Protein AF-A0A667G370-F1 (afdb_monomer_lite)

Structure (mmCIF, N/CA/C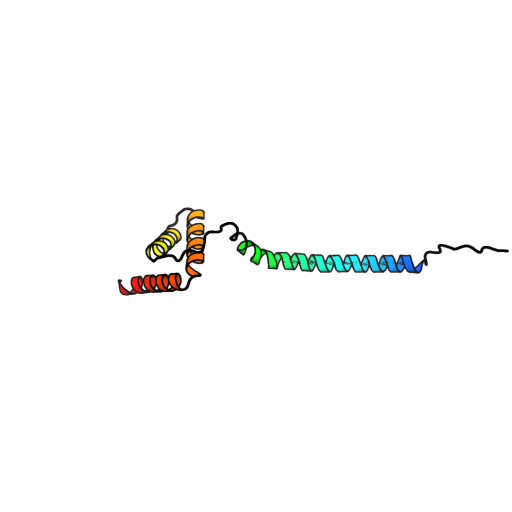/O backbone):
data_AF-A0A667G370-F1
#
_entry.id   AF-A0A667G370-F1
#
loop_
_atom_site.group_PDB
_atom_site.id
_atom_site.type_symbol
_atom_site.label_atom_id
_atom_site.label_alt_id
_atom_site.label_comp_id
_atom_site.label_asym_id
_atom_site.label_entity_id
_atom_site.label_seq_id
_atom_site.pdbx_PDB_ins_code
_atom_site.Cartn_x
_atom_site.Cartn_y
_atom_site.Cartn_z
_atom_site.occupancy
_atom_site.B_iso_or_equiv
_atom_site.auth_seq_id
_atom_site.auth_comp_id
_atom_site.auth_asym_id
_atom_site.auth_atom_id
_atom_site.pdbx_PDB_model_num
ATOM 1 N N . MET A 1 1 ? 44.268 -29.081 -58.733 1.00 46.78 1 MET A N 1
ATOM 2 C CA . MET A 1 1 ? 44.272 -27.638 -59.077 1.00 46.78 1 MET A CA 1
ATOM 3 C C . MET A 1 1 ? 42.816 -27.191 -59.148 1.00 46.78 1 MET A C 1
ATOM 5 O O . MET A 1 1 ? 42.103 -27.809 -59.911 1.00 46.78 1 MET A O 1
ATOM 9 N N . TRP A 1 2 ? 42.245 -26.268 -58.374 1.00 44.09 2 TRP A N 1
ATOM 10 C CA . TRP A 1 2 ? 42.730 -25.269 -57.424 1.00 44.09 2 TRP A CA 1
ATOM 11 C C . TRP A 1 2 ? 41.727 -25.142 -56.267 1.00 44.09 2 TRP A C 1
ATOM 13 O O . TRP A 1 2 ? 40.517 -25.200 -56.465 1.00 44.09 2 TRP A O 1
ATOM 23 N N . SER A 1 3 ? 42.245 -24.936 -55.062 1.00 62.53 3 SER A N 1
ATOM 24 C CA . SER A 1 3 ? 41.507 -24.447 -53.903 1.00 62.53 3 SER A CA 1
ATOM 25 C C . SER A 1 3 ? 41.098 -22.983 -54.131 1.00 62.53 3 SER A C 1
ATOM 27 O O . SER A 1 3 ? 41.945 -22.109 -54.308 1.00 62.53 3 SER A O 1
ATOM 29 N N . GLY A 1 4 ? 39.791 -22.707 -54.139 1.00 51.09 4 GLY A N 1
ATOM 30 C CA . GLY A 1 4 ? 39.218 -21.403 -54.494 1.00 51.09 4 GLY A CA 1
ATOM 31 C C . GLY A 1 4 ? 38.449 -20.726 -53.359 1.00 51.09 4 GLY A C 1
ATOM 32 O O . GLY A 1 4 ? 37.244 -20.567 -53.449 1.00 51.09 4 GLY A O 1
ATOM 33 N N . ARG A 1 5 ? 39.172 -20.361 -52.296 1.00 54.09 5 ARG A N 1
ATOM 34 C CA . ARG A 1 5 ? 38.921 -19.267 -51.332 1.00 54.09 5 ARG A CA 1
ATOM 35 C C . ARG A 1 5 ? 37.474 -19.014 -50.874 1.00 54.09 5 ARG A C 1
ATOM 37 O O . ARG A 1 5 ? 36.687 -18.316 -51.503 1.00 54.09 5 ARG A O 1
ATOM 44 N N . GLN A 1 6 ? 37.240 -19.432 -49.634 1.00 53.44 6 GLN A N 1
ATOM 45 C CA . GLN A 1 6 ? 36.251 -18.901 -48.700 1.00 53.44 6 GLN A CA 1
ATOM 46 C C . GLN A 1 6 ? 36.420 -17.370 -48.568 1.00 53.44 6 GLN A C 1
ATOM 48 O O . GLN A 1 6 ? 37.224 -16.869 -47.782 1.00 53.44 6 GLN A O 1
ATOM 53 N N . GLY A 1 7 ? 35.705 -16.605 -49.391 1.00 47.88 7 GLY A N 1
ATOM 54 C CA . GLY A 1 7 ? 35.641 -15.154 -49.278 1.00 47.88 7 GLY A CA 1
ATOM 55 C C . GLY A 1 7 ? 34.670 -14.768 -48.169 1.00 47.88 7 GLY A C 1
ATOM 56 O O . GLY A 1 7 ? 33.460 -14.869 -48.352 1.00 47.88 7 GLY A O 1
ATOM 57 N N . ARG A 1 8 ? 35.189 -14.302 -47.026 1.00 59.09 8 ARG A N 1
ATOM 58 C CA . ARG A 1 8 ? 34.432 -13.567 -45.998 1.00 59.09 8 ARG A CA 1
ATOM 59 C C . ARG A 1 8 ? 33.926 -12.231 -46.563 1.00 59.09 8 ARG A C 1
ATOM 61 O O . ARG A 1 8 ? 34.381 -11.168 -46.153 1.00 59.09 8 ARG A O 1
ATOM 68 N N . LEU A 1 9 ? 32.997 -12.257 -47.507 1.00 57.31 9 LEU A N 1
ATOM 69 C CA . LEU A 1 9 ? 32.287 -11.051 -47.909 1.00 57.31 9 LEU A CA 1
ATOM 70 C C . LEU A 1 9 ? 31.052 -10.946 -47.027 1.00 57.31 9 LEU A C 1
ATOM 72 O O . LEU A 1 9 ? 30.019 -11.549 -47.303 1.00 57.31 9 LEU A O 1
ATOM 76 N N . ARG A 1 10 ? 31.188 -10.204 -45.920 1.00 59.41 10 ARG A N 1
ATOM 77 C CA . ARG A 1 10 ? 30.037 -9.748 -45.138 1.00 59.41 10 ARG A CA 1
ATOM 78 C C . ARG A 1 10 ? 29.155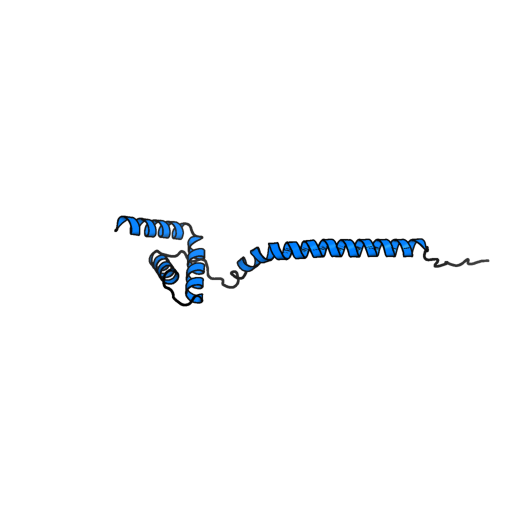 -8.957 -46.112 1.00 59.41 10 ARG A C 1
ATOM 80 O O . ARG A 1 10 ? 29.634 -7.948 -46.633 1.00 59.41 10 ARG A O 1
ATOM 87 N N . PRO A 1 11 ? 27.924 -9.401 -46.420 1.00 58.84 11 PRO A N 1
ATOM 88 C CA . PRO A 1 11 ? 27.091 -8.693 -47.378 1.00 58.84 11 PRO A CA 1
ATOM 89 C C . PRO A 1 11 ? 26.881 -7.270 -46.862 1.00 58.84 11 PRO A C 1
ATOM 91 O O . PRO A 1 11 ? 26.497 -7.088 -45.712 1.00 58.84 11 PRO A O 1
ATOM 94 N N . VAL A 1 12 ? 27.130 -6.248 -47.677 1.00 56.81 12 VAL A N 1
ATOM 95 C CA . VAL A 1 12 ? 26.947 -4.837 -47.283 1.00 56.81 12 VAL A CA 1
ATOM 96 C C . VAL A 1 12 ? 25.497 -4.560 -46.837 1.00 56.81 12 VAL A C 1
ATOM 98 O O . VAL A 1 12 ? 25.263 -3.741 -45.949 1.00 56.81 12 VAL A O 1
ATOM 101 N N . GLY A 1 13 ? 24.526 -5.333 -47.343 1.00 58.84 13 GLY A N 1
ATOM 102 C CA . GLY A 1 13 ? 23.139 -5.334 -46.857 1.00 58.84 13 GLY A CA 1
ATOM 103 C C . GLY A 1 13 ? 22.969 -5.830 -45.413 1.00 58.84 13 GLY A C 1
ATOM 104 O O . GLY A 1 13 ? 22.056 -5.390 -44.724 1.00 58.84 13 GLY A O 1
ATOM 105 N N . CYS A 1 14 ? 23.879 -6.671 -44.915 1.00 65.06 14 CYS A N 1
ATOM 106 C CA . CYS A 1 14 ? 23.885 -7.157 -43.535 1.00 65.06 14 CYS A CA 1
ATOM 107 C C . CYS A 1 14 ? 24.172 -6.017 -42.549 1.00 65.06 14 CYS A C 1
ATOM 109 O O . CYS A 1 14 ? 23.494 -5.910 -41.538 1.00 65.06 14 CYS A O 1
ATOM 111 N N . VAL A 1 15 ? 25.084 -5.093 -42.875 1.00 76.12 15 VAL A N 1
ATOM 112 C CA . VAL A 1 15 ? 25.393 -3.948 -41.998 1.00 76.12 15 VAL A CA 1
ATOM 113 C C . VAL A 1 15 ? 24.221 -2.962 -41.935 1.00 76.12 15 VAL A C 1
ATOM 115 O O . VAL A 1 15 ? 23.879 -2.470 -40.863 1.00 76.12 15 VAL A O 1
ATOM 118 N N . VAL A 1 16 ? 23.563 -2.687 -43.065 1.00 79.81 16 VAL A N 1
ATOM 119 C CA . VAL A 1 16 ? 22.396 -1.788 -43.101 1.00 79.81 16 VAL A CA 1
ATOM 120 C C . VAL A 1 16 ? 21.208 -2.391 -42.347 1.00 79.81 16 VAL A C 1
ATOM 122 O O . VAL A 1 16 ? 20.551 -1.686 -41.579 1.00 79.81 16 VAL A O 1
ATOM 125 N N . GLU A 1 17 ? 20.950 -3.689 -42.509 1.00 85.06 17 GLU A N 1
ATOM 126 C CA . GLU A 1 17 ? 19.904 -4.380 -41.751 1.00 85.06 17 GLU A CA 1
ATOM 127 C C . GLU A 1 17 ? 20.261 -4.517 -40.262 1.00 85.06 17 GLU A C 1
ATOM 129 O O . GLU A 1 17 ? 19.397 -4.307 -39.416 1.00 85.06 17 GLU A O 1
ATOM 134 N N . GLU A 1 18 ? 21.532 -4.716 -39.898 1.00 83.94 18 GLU A N 1
ATOM 135 C CA . GLU A 1 18 ? 21.996 -4.654 -38.502 1.00 83.94 18 GLU A CA 1
ATOM 136 C C . GLU A 1 18 ? 21.724 -3.276 -37.873 1.00 83.94 18 GLU A C 1
ATOM 138 O O . GLU A 1 18 ? 21.258 -3.187 -36.735 1.00 83.94 18 GLU A O 1
ATOM 143 N N . LEU A 1 19 ? 21.956 -2.184 -38.608 1.00 86.44 19 LEU A N 1
ATOM 144 C CA . LEU A 1 19 ? 21.650 -0.829 -38.138 1.00 86.44 19 LEU A CA 1
ATOM 145 C C . LEU A 1 19 ? 20.137 -0.596 -37.996 1.00 86.44 19 LEU A C 1
ATOM 147 O O . LEU A 1 19 ? 19.698 0.050 -37.039 1.00 86.44 19 LEU A O 1
ATOM 151 N N . ARG A 1 20 ? 19.322 -1.155 -38.899 1.00 88.38 20 ARG A N 1
ATOM 152 C CA . ARG A 1 20 ? 17.852 -1.120 -38.805 1.00 88.38 20 ARG A CA 1
ATOM 153 C C . ARG A 1 20 ? 17.340 -1.928 -37.614 1.00 88.38 20 ARG A C 1
ATOM 155 O O . ARG A 1 20 ? 16.478 -1.431 -36.887 1.00 88.38 20 ARG A O 1
ATOM 162 N N . CYS A 1 21 ? 17.892 -3.114 -37.366 1.00 87.81 21 CYS A N 1
ATOM 163 C CA . CYS A 1 21 ? 17.589 -3.933 -36.192 1.00 87.81 21 CYS A CA 1
ATOM 164 C C . CYS A 1 21 ? 17.948 -3.197 -34.900 1.00 87.81 21 CYS A C 1
ATOM 166 O O . CYS A 1 21 ? 17.077 -3.016 -34.053 1.00 87.81 21 CYS A O 1
ATOM 168 N N . ARG A 1 22 ? 19.158 -2.631 -34.801 1.00 89.94 22 ARG A N 1
ATOM 169 C CA . ARG A 1 22 ? 19.571 -1.819 -33.643 1.00 89.94 22 ARG A CA 1
ATOM 170 C C . ARG A 1 22 ? 18.649 -0.628 -33.396 1.00 89.94 22 ARG A C 1
ATOM 172 O O . ARG A 1 22 ? 18.366 -0.285 -32.249 1.00 89.94 22 ARG A O 1
ATOM 179 N N . ARG A 1 23 ? 18.156 0.017 -34.459 1.00 92.81 23 ARG A N 1
ATOM 180 C CA . ARG A 1 23 ? 17.169 1.097 -34.332 1.00 92.81 23 ARG A CA 1
ATOM 181 C C . ARG A 1 23 ? 15.848 0.577 -33.758 1.00 92.81 23 ARG A C 1
ATOM 183 O O . ARG A 1 23 ? 15.318 1.206 -32.847 1.00 92.81 23 ARG A O 1
ATOM 190 N N . ARG A 1 24 ? 15.339 -0.559 -34.247 1.00 94.94 24 ARG A N 1
ATOM 191 C CA . ARG A 1 24 ? 14.111 -1.196 -33.732 1.00 94.94 24 ARG A CA 1
ATOM 192 C C . ARG A 1 24 ? 14.261 -1.622 -32.272 1.00 94.94 24 ARG A C 1
ATOM 194 O O . ARG A 1 24 ? 13.362 -1.358 -31.482 1.00 94.94 24 ARG A O 1
ATOM 201 N N . GLU A 1 25 ? 15.398 -2.205 -31.903 1.00 94.00 25 GLU A N 1
ATOM 202 C CA . GLU A 1 25 ? 15.723 -2.604 -30.527 1.00 94.00 25 GLU A CA 1
ATOM 203 C C . GLU A 1 25 ? 15.740 -1.405 -29.579 1.00 94.00 25 GLU A C 1
ATOM 205 O O . GLU A 1 25 ? 15.098 -1.438 -28.530 1.00 94.00 25 GLU A O 1
ATOM 210 N N . ARG A 1 26 ? 16.400 -0.305 -29.970 1.00 93.31 26 ARG A N 1
ATOM 211 C CA . ARG A 1 26 ? 16.403 0.941 -29.187 1.00 93.31 26 ARG A CA 1
ATOM 212 C C . ARG A 1 26 ? 14.998 1.511 -29.024 1.00 93.31 26 ARG A C 1
ATOM 214 O O . ARG A 1 26 ? 14.613 1.907 -27.929 1.00 93.31 26 ARG A O 1
ATOM 221 N N . GLU A 1 27 ? 14.207 1.526 -30.091 1.00 94.94 27 GLU A N 1
ATOM 222 C CA . GLU A 1 27 ? 12.821 1.993 -30.035 1.00 94.94 27 GLU A CA 1
ATOM 223 C C . GLU A 1 27 ? 11.931 1.096 -29.156 1.00 94.94 27 GLU A C 1
ATOM 225 O O . GLU A 1 27 ? 11.075 1.596 -28.423 1.00 94.94 27 GLU A O 1
ATOM 230 N N . ALA A 1 28 ? 12.123 -0.224 -29.206 1.00 95.00 28 ALA A N 1
ATOM 231 C CA . ALA A 1 28 ? 11.422 -1.182 -28.356 1.00 95.00 28 ALA A CA 1
ATOM 232 C C . ALA A 1 28 ? 11.807 -1.004 -26.881 1.00 95.00 28 ALA A C 1
ATOM 234 O O . ALA A 1 28 ? 10.920 -0.962 -26.027 1.00 95.00 28 ALA A O 1
ATOM 235 N N . ALA A 1 29 ? 13.097 -0.807 -26.590 1.00 95.19 29 ALA A N 1
ATOM 236 C CA . ALA A 1 29 ? 13.591 -0.505 -25.252 1.00 95.19 29 ALA A CA 1
ATOM 237 C C . ALA A 1 29 ? 12.980 0.793 -24.705 1.00 95.19 29 ALA A C 1
ATOM 239 O O . ALA A 1 29 ? 12.499 0.809 -23.578 1.00 95.19 29 ALA A O 1
ATOM 240 N N . LEU A 1 30 ? 12.889 1.852 -25.518 1.00 94.38 30 LEU A N 1
ATOM 241 C CA . LEU A 1 30 ? 12.244 3.109 -25.119 1.00 94.38 30 LEU A CA 1
ATOM 242 C C . LEU A 1 30 ? 10.744 2.941 -24.847 1.00 94.38 30 LEU A C 1
ATOM 244 O O . LEU A 1 30 ? 10.228 3.491 -23.875 1.00 94.38 30 LEU A O 1
ATOM 248 N N . ARG A 1 31 ? 10.023 2.173 -25.676 1.00 94.06 31 ARG A N 1
ATOM 249 C CA . ARG A 1 31 ? 8.604 1.866 -25.423 1.00 94.06 31 ARG A CA 1
ATOM 250 C C . ARG A 1 31 ? 8.428 1.048 -24.143 1.00 94.06 31 ARG A C 1
ATOM 252 O O . ARG A 1 31 ? 7.503 1.330 -23.386 1.00 94.06 31 ARG A O 1
ATOM 259 N N . LYS A 1 32 ? 9.303 0.069 -23.892 1.00 92.06 32 LYS A N 1
ATOM 260 C CA . LYS A 1 32 ? 9.301 -0.741 -22.668 1.00 92.06 32 LYS A CA 1
ATOM 261 C C . LYS A 1 32 ? 9.591 0.121 -21.438 1.00 92.06 32 LYS A C 1
ATOM 263 O O . LYS A 1 32 ? 8.782 0.104 -20.524 1.00 92.06 32 LYS A O 1
ATOM 268 N N . ALA A 1 33 ? 10.628 0.957 -21.474 1.00 89.06 33 ALA A N 1
ATOM 269 C CA . ALA A 1 33 ? 10.983 1.867 -20.386 1.00 89.06 33 ALA A CA 1
ATOM 270 C C . ALA A 1 33 ? 9.856 2.864 -20.068 1.00 89.06 33 ALA A C 1
ATOM 272 O O . ALA A 1 33 ? 9.534 3.073 -18.905 1.00 89.06 33 ALA A O 1
ATOM 273 N N . ARG A 1 34 ? 9.182 3.429 -21.083 1.00 87.88 34 ARG A N 1
ATOM 274 C CA . ARG A 1 34 ? 8.003 4.293 -20.862 1.00 87.88 34 ARG A CA 1
ATOM 275 C C . ARG A 1 34 ? 6.850 3.539 -20.203 1.00 87.88 34 ARG A C 1
ATOM 277 O O . ARG A 1 34 ? 6.211 4.080 -19.306 1.00 87.88 34 ARG A O 1
ATOM 284 N N . ARG A 1 35 ? 6.585 2.298 -20.628 1.00 86.69 35 ARG A N 1
ATOM 285 C CA . ARG A 1 35 ? 5.584 1.436 -19.979 1.00 86.69 35 ARG A CA 1
ATOM 286 C C . ARG A 1 35 ? 5.992 1.116 -18.548 1.00 86.69 35 ARG A C 1
ATOM 288 O O . ARG A 1 35 ? 5.149 1.196 -17.674 1.00 86.69 35 ARG A O 1
ATOM 295 N N . GLU A 1 36 ? 7.256 0.794 -18.301 1.00 85.94 36 GLU A N 1
ATOM 296 C CA . GLU A 1 36 ? 7.788 0.520 -16.965 1.00 85.94 36 GLU A CA 1
ATOM 297 C C . GLU A 1 36 ? 7.684 1.752 -16.063 1.00 85.94 36 GLU A C 1
ATOM 299 O O . GLU A 1 36 ? 7.169 1.620 -14.968 1.00 85.94 36 GLU A O 1
ATOM 304 N N . GLN A 1 37 ? 8.022 2.957 -16.527 1.00 78.56 37 GLN A N 1
ATOM 305 C CA . GLN A 1 37 ? 7.824 4.205 -15.773 1.00 78.56 37 GLN A CA 1
ATOM 306 C C . GLN A 1 37 ? 6.346 4.486 -15.461 1.00 78.56 37 GLN A C 1
ATOM 308 O O . GLN A 1 37 ? 6.008 4.821 -14.328 1.00 78.56 37 GLN A O 1
ATOM 313 N N . GLN A 1 38 ? 5.447 4.297 -16.434 1.00 75.81 38 GLN A N 1
ATOM 314 C CA . GLN A 1 38 ? 3.996 4.399 -16.211 1.00 75.81 38 GLN A CA 1
ATOM 315 C C . GLN A 1 38 ? 3.456 3.292 -15.297 1.00 75.81 38 GLN A C 1
ATOM 317 O O . GLN A 1 38 ? 2.441 3.467 -14.628 1.00 75.81 38 GLN A O 1
ATOM 322 N N . LEU A 1 39 ? 4.097 2.125 -15.291 1.00 60.75 39 LEU A N 1
ATOM 323 C CA . LEU A 1 39 ? 3.772 1.038 -14.383 1.00 60.75 39 LEU A CA 1
ATOM 324 C C . LEU A 1 39 ? 4.354 1.295 -13.000 1.00 60.75 39 LEU A C 1
ATOM 326 O O . LEU A 1 39 ? 3.704 0.905 -12.052 1.00 60.75 39 LEU A O 1
ATOM 330 N N . ILE A 1 40 ? 5.495 1.968 -12.853 1.00 63.09 40 ILE A N 1
ATOM 331 C CA . ILE A 1 40 ? 6.055 2.363 -11.556 1.00 63.09 40 ILE A CA 1
ATOM 332 C C . ILE A 1 40 ? 5.116 3.363 -10.884 1.00 63.09 40 ILE A C 1
ATOM 334 O O . ILE A 1 40 ? 4.730 3.123 -9.750 1.00 63.09 40 ILE A O 1
ATOM 338 N N . SER A 1 41 ? 4.619 4.390 -11.587 1.00 65.38 41 SER A N 1
ATOM 339 C CA . SER A 1 41 ? 3.619 5.308 -11.008 1.00 65.38 41 SER A CA 1
ATOM 340 C C . SER A 1 41 ? 2.289 4.629 -10.649 1.00 65.38 41 SER A C 1
ATOM 342 O O . SER A 1 41 ? 1.559 5.119 -9.794 1.00 65.38 41 SER A O 1
ATOM 344 N N . LYS A 1 42 ? 1.979 3.479 -11.265 1.00 60.50 42 LYS A N 1
ATOM 345 C CA . LYS A 1 42 ? 0.820 2.640 -10.917 1.00 60.50 42 LYS A CA 1
ATOM 346 C C . LYS A 1 42 ? 1.108 1.575 -9.848 1.00 60.50 42 LYS A C 1
ATOM 348 O O . LYS A 1 42 ? 0.190 1.197 -9.131 1.00 60.50 42 LYS A O 1
ATOM 353 N N . ARG A 1 43 ? 2.337 1.057 -9.765 1.00 63.28 43 ARG A N 1
ATOM 354 C CA . ARG A 1 43 ? 2.783 -0.007 -8.844 1.00 63.28 43 ARG A CA 1
ATOM 355 C C . ARG A 1 43 ? 3.210 0.547 -7.494 1.00 63.28 43 ARG A C 1
ATOM 357 O O . ARG A 1 43 ? 2.973 -0.125 -6.503 1.00 63.28 43 ARG A O 1
ATOM 364 N N . LEU A 1 44 ? 3.728 1.777 -7.453 1.00 55.66 44 LEU A N 1
ATOM 365 C CA . LEU A 1 44 ? 4.049 2.469 -6.204 1.00 55.66 44 LEU A CA 1
ATOM 366 C C . LEU A 1 44 ? 2.825 2.539 -5.272 1.00 55.66 44 LEU A C 1
ATOM 368 O O . LEU A 1 44 ? 2.967 2.444 -4.068 1.00 55.66 44 LEU A O 1
ATOM 372 N N . LEU A 1 45 ? 1.605 2.576 -5.825 1.00 55.53 45 LEU A N 1
ATOM 373 C CA . LEU A 1 45 ? 0.365 2.528 -5.039 1.00 55.53 45 LEU A CA 1
ATOM 374 C C . LEU A 1 45 ? 0.068 1.166 -4.379 1.00 55.53 45 LEU A C 1
ATOM 376 O O . LEU A 1 45 ? -0.842 1.089 -3.559 1.00 55.53 45 LEU A O 1
ATOM 380 N N . ARG A 1 46 ? 0.748 0.078 -4.766 1.00 55.41 46 ARG A N 1
ATOM 381 C CA . ARG A 1 46 ? 0.528 -1.270 -4.211 1.00 55.41 46 ARG A CA 1
ATOM 382 C C . ARG A 1 46 ? 1.641 -1.742 -3.278 1.00 55.41 46 ARG A C 1
ATOM 384 O O . ARG A 1 46 ? 1.335 -2.543 -2.401 1.00 55.41 46 ARG A O 1
ATOM 391 N N . ASP A 1 47 ? 2.873 -1.263 -3.440 1.00 49.03 47 ASP A N 1
ATOM 392 C CA . ASP A 1 47 ? 4.004 -1.735 -2.626 1.00 49.03 47 ASP A CA 1
ATOM 393 C C . ASP A 1 47 ? 4.027 -1.114 -1.215 1.00 49.03 47 ASP A C 1
ATOM 395 O O . ASP A 1 47 ? 4.414 -1.799 -0.272 1.00 49.03 47 ASP A O 1
ATOM 399 N N . ASP A 1 48 ? 3.446 0.077 -1.009 1.00 50.56 48 ASP A N 1
ATOM 400 C CA . ASP A 1 48 ? 3.236 0.636 0.345 1.00 50.56 48 ASP A CA 1
ATOM 401 C C . ASP A 1 48 ? 2.214 -0.164 1.182 1.00 50.56 48 ASP A C 1
ATOM 403 O O . ASP A 1 48 ? 2.102 0.024 2.391 1.00 50.56 48 ASP A O 1
ATOM 407 N N . ALA A 1 49 ? 1.466 -1.088 0.566 1.00 49.75 49 ALA A N 1
ATOM 408 C CA . ALA A 1 49 ? 0.612 -2.031 1.289 1.00 49.75 49 ALA A CA 1
ATOM 409 C C . ALA A 1 49 ? 1.330 -3.348 1.644 1.00 49.75 49 ALA A C 1
ATOM 411 O O . ALA A 1 49 ? 0.760 -4.164 2.369 1.00 49.75 49 ALA A O 1
ATOM 412 N N . SER A 1 50 ? 2.549 -3.579 1.136 1.00 47.19 50 SER A N 1
ATOM 413 C CA . SER A 1 50 ? 3.283 -4.839 1.321 1.00 47.19 50 SER A CA 1
ATOM 414 C C . SER A 1 50 ? 4.403 -4.765 2.367 1.00 47.19 50 SER A C 1
ATOM 416 O O . SER A 1 50 ? 4.814 -5.810 2.866 1.00 47.19 50 SER A O 1
ATOM 418 N N . GLU A 1 51 ? 4.820 -3.566 2.783 1.00 45.84 51 GLU A N 1
ATOM 419 C CA . GLU A 1 51 ? 5.739 -3.330 3.921 1.00 45.84 51 GLU A CA 1
ATOM 420 C C . GLU A 1 51 ? 5.058 -3.516 5.297 1.00 45.84 51 GLU A C 1
ATOM 422 O O . GLU A 1 51 ? 5.618 -3.235 6.350 1.00 45.84 51 GLU A O 1
ATOM 427 N N . GLU A 1 52 ? 3.831 -4.041 5.320 1.00 50.94 52 GLU A N 1
ATOM 428 C CA . GLU A 1 52 ? 3.182 -4.539 6.536 1.00 50.94 52 GLU A CA 1
ATOM 429 C C . GLU A 1 52 ? 3.330 -6.061 6.723 1.00 50.94 52 GLU A C 1
ATOM 431 O O . GLU A 1 52 ? 2.728 -6.628 7.638 1.00 50.94 52 GLU A O 1
ATOM 436 N N . ALA A 1 53 ? 4.130 -6.722 5.879 1.00 46.44 53 ALA A N 1
ATOM 437 C CA . ALA A 1 53 ? 4.406 -8.157 5.948 1.00 46.44 53 ALA A CA 1
ATOM 438 C C . ALA A 1 53 ? 5.645 -8.527 6.788 1.00 46.44 53 ALA A C 1
ATOM 440 O O . ALA A 1 53 ? 5.935 -9.712 6.934 1.00 46.44 53 ALA A O 1
ATOM 441 N N . GLU A 1 54 ? 6.346 -7.562 7.395 1.00 41.72 54 GLU A N 1
ATOM 442 C CA . GLU A 1 54 ? 7.444 -7.831 8.339 1.00 41.72 54 GLU A CA 1
ATOM 443 C C . GLU A 1 54 ? 7.000 -7.600 9.790 1.00 41.72 54 GLU A C 1
ATOM 445 O O . GLU A 1 54 ? 7.527 -6.809 10.565 1.00 41.72 54 GLU A O 1
ATOM 450 N N . GLY A 1 55 ? 5.935 -8.298 10.151 1.00 41.12 55 GLY A N 1
ATOM 451 C CA . GLY A 1 55 ? 5.384 -8.289 11.492 1.00 41.12 55 GLY A CA 1
ATOM 452 C C . GLY A 1 55 ? 4.381 -9.410 11.583 1.00 41.12 55 GLY A C 1
ATOM 453 O O . GLY A 1 55 ? 3.179 -9.155 11.584 1.00 41.12 55 GLY A O 1
ATOM 454 N N . GLY A 1 56 ? 4.891 -10.644 11.595 1.00 42.47 56 GLY A N 1
ATOM 455 C CA . GLY A 1 56 ? 4.140 -11.846 11.930 1.00 42.47 56 GLY A CA 1
ATOM 456 C C . GLY A 1 56 ? 3.559 -11.724 13.335 1.00 42.47 56 GLY A C 1
ATOM 457 O O . GLY A 1 56 ? 4.077 -12.284 14.290 1.00 42.47 56 GLY A O 1
ATOM 458 N N . CYS A 1 57 ? 2.489 -10.956 13.459 1.00 46.53 57 CYS A N 1
ATOM 459 C CA . CYS A 1 57 ? 1.606 -10.956 14.597 1.00 46.53 57 CYS A CA 1
ATOM 460 C C . CYS A 1 57 ? 0.292 -11.471 14.036 1.00 46.53 57 CYS A C 1
ATOM 462 O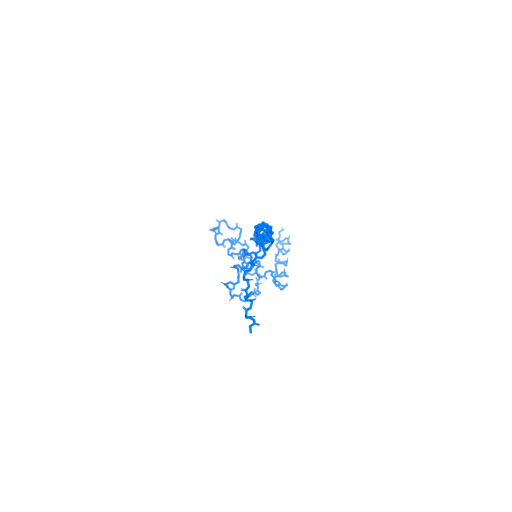 O . CYS A 1 57 ? -0.378 -10.781 13.265 1.00 46.53 57 CYS A O 1
ATOM 464 N N . VAL A 1 58 ? 0.020 -12.742 14.333 1.00 47.62 58 VAL A N 1
ATOM 465 C CA . VAL A 1 58 ? -1.263 -13.406 14.110 1.00 47.62 58 VAL A CA 1
ATOM 466 C C . VAL A 1 58 ? -2.353 -12.384 14.390 1.00 47.62 58 VAL A C 1
ATOM 468 O O . VAL A 1 58 ? -2.385 -11.823 15.483 1.00 47.62 58 VAL A O 1
ATOM 471 N N . ALA A 1 59 ? -3.173 -12.084 13.384 1.00 56.97 59 ALA A N 1
ATOM 472 C CA . ALA A 1 59 ? -4.278 -11.160 13.540 1.00 56.97 59 ALA A CA 1
ATOM 473 C C . ALA A 1 59 ? -5.154 -11.684 14.690 1.00 56.97 59 ALA A C 1
ATOM 475 O O . ALA A 1 59 ? -5.795 -12.731 14.596 1.00 56.97 59 ALA A O 1
ATOM 476 N N . MET A 1 60 ? -5.020 -11.035 15.846 1.00 71.12 60 MET A N 1
ATOM 477 C CA . MET A 1 60 ? -5.702 -11.423 17.067 1.00 71.12 60 MET A CA 1
ATOM 478 C C . MET A 1 60 ? -7.133 -10.918 16.948 1.00 71.12 60 MET A C 1
ATOM 480 O O . MET A 1 60 ? -7.359 -9.760 16.588 1.00 71.12 60 MET A O 1
ATOM 484 N N . ILE A 1 61 ? -8.093 -11.791 17.245 1.00 75.50 61 ILE A N 1
ATOM 485 C CA . ILE A 1 61 ? -9.475 -11.376 17.470 1.00 75.50 61 ILE A CA 1
ATOM 486 C C . ILE A 1 61 ? -9.430 -10.358 18.612 1.00 75.50 61 ILE A C 1
ATOM 488 O O . ILE A 1 61 ? -8.966 -10.688 19.703 1.00 75.50 61 ILE A O 1
ATOM 492 N N . LEU A 1 62 ? -9.841 -9.120 18.335 1.00 81.44 62 LEU A N 1
ATOM 493 C CA . LEU A 1 62 ? -9.876 -8.066 19.343 1.00 81.44 62 LEU A CA 1
ATOM 494 C C . LEU A 1 62 ? -11.217 -8.154 20.070 1.00 81.44 62 LEU A C 1
ATOM 496 O O . LEU A 1 62 ? -12.277 -8.136 19.442 1.00 81.44 62 LEU A O 1
ATOM 500 N N . GLY A 1 63 ? -11.168 -8.233 21.390 1.00 82.50 63 GLY A N 1
ATOM 501 C CA . GLY A 1 63 ? -12.309 -8.050 22.267 1.00 82.50 63 GLY A CA 1
ATOM 502 C C . GLY A 1 63 ? -12.744 -6.585 22.356 1.00 82.50 63 GLY A C 1
ATOM 503 O O . GLY A 1 63 ? -12.088 -5.657 21.876 1.00 82.50 63 GLY A O 1
ATOM 504 N N . GLU A 1 64 ? -13.887 -6.366 23.005 1.00 82.81 64 GLU A N 1
ATOM 505 C CA . GLU A 1 64 ? -14.524 -5.049 23.120 1.00 82.81 64 GLU A CA 1
ATOM 506 C C . GLU A 1 64 ? -13.623 -4.000 23.792 1.00 82.81 64 GLU A C 1
ATOM 508 O O . GLU A 1 64 ? -13.526 -2.860 23.334 1.00 82.81 64 GLU A O 1
ATOM 513 N N . THR A 1 65 ? -12.918 -4.387 24.854 1.00 82.94 65 THR A N 1
ATOM 514 C CA . THR A 1 65 ? -12.015 -3.509 25.609 1.00 82.94 65 THR A CA 1
ATOM 515 C C . THR A 1 65 ? -10.826 -3.048 24.770 1.00 82.94 65 THR A C 1
ATOM 517 O O . THR A 1 65 ? -10.450 -1.874 24.832 1.00 82.94 65 THR A O 1
ATOM 520 N N . GLU A 1 66 ? -10.257 -3.938 23.952 1.00 85.50 66 GLU A N 1
ATOM 521 C CA . GLU A 1 66 ? -9.166 -3.601 23.039 1.00 85.50 66 GLU A CA 1
ATOM 522 C C . GLU A 1 66 ? -9.645 -2.680 21.913 1.00 85.50 66 GLU A C 1
ATOM 524 O O . GLU A 1 66 ? -8.983 -1.685 21.611 1.00 85.50 66 GLU A O 1
ATOM 529 N N . ILE A 1 67 ? -10.826 -2.944 21.344 1.00 85.12 67 ILE A N 1
ATOM 530 C CA . ILE A 1 67 ? -11.455 -2.072 20.342 1.00 85.12 67 ILE A CA 1
ATOM 531 C C . ILE A 1 67 ? -11.635 -0.652 20.902 1.00 85.12 67 ILE A C 1
ATOM 533 O O . ILE A 1 67 ? -11.213 0.323 20.276 1.00 85.12 67 ILE A O 1
ATOM 537 N N . GLN A 1 68 ? -12.213 -0.518 22.100 1.00 85.69 68 GLN A N 1
ATOM 538 C CA . GLN A 1 68 ? -12.417 0.781 22.749 1.00 85.69 68 GLN A CA 1
ATOM 539 C C . GLN A 1 68 ? -11.096 1.483 23.090 1.00 85.69 68 GLN A C 1
ATOM 541 O O . GLN A 1 68 ? -11.006 2.712 23.053 1.00 85.69 68 GLN A O 1
ATOM 546 N N . HIS A 1 69 ? -10.061 0.723 23.447 1.00 86.62 69 HIS A N 1
ATOM 547 C CA . HIS A 1 69 ? -8.730 1.262 23.695 1.00 86.62 69 HIS A CA 1
ATOM 548 C C . HIS A 1 69 ? -8.115 1.848 22.416 1.00 86.62 69 HIS A C 1
ATOM 550 O O . HIS A 1 69 ? -7.703 3.008 22.422 1.00 86.62 69 HIS A O 1
ATOM 556 N N . PHE A 1 70 ? -8.134 1.113 21.300 1.00 87.19 70 PHE A N 1
ATOM 557 C CA . PHE A 1 70 ? -7.623 1.622 20.023 1.00 87.19 70 PHE A CA 1
ATOM 558 C C . PHE A 1 70 ? -8.426 2.807 19.490 1.00 87.19 70 PHE A C 1
ATOM 560 O O . PHE A 1 70 ? -7.835 3.746 18.963 1.00 87.19 70 PHE A O 1
ATOM 567 N N . LEU A 1 71 ? -9.751 2.809 19.664 1.00 86.38 71 LEU A N 1
ATOM 568 C CA . LEU A 1 71 ? -10.588 3.953 19.301 1.00 86.38 71 LEU A CA 1
ATOM 569 C C . LEU A 1 71 ? -10.222 5.204 20.103 1.00 86.38 71 LEU A C 1
ATOM 571 O O . LEU A 1 71 ? -10.084 6.276 19.519 1.00 86.38 71 LEU A O 1
ATOM 575 N N . ARG A 1 72 ? -10.006 5.074 21.418 1.00 86.44 72 ARG A N 1
ATOM 576 C CA . ARG A 1 72 ? -9.555 6.197 22.251 1.00 86.44 72 ARG A CA 1
ATOM 577 C C . ARG A 1 72 ? -8.187 6.710 21.824 1.00 86.44 72 ARG A C 1
ATOM 579 O O . ARG A 1 72 ? -8.039 7.916 21.681 1.00 86.44 72 ARG A O 1
ATOM 586 N N . LEU A 1 73 ? -7.228 5.825 21.557 1.00 84.88 73 LEU A N 1
ATOM 587 C CA . LEU A 1 73 ? -5.904 6.219 21.063 1.00 84.88 73 LEU A CA 1
ATOM 588 C C . LEU A 1 73 ? -5.959 6.879 19.679 1.00 84.88 73 LEU A C 1
ATOM 590 O O . LEU A 1 73 ? -5.191 7.789 19.397 1.00 84.88 73 LEU A O 1
ATOM 594 N N . ALA A 1 74 ? -6.879 6.453 18.814 1.00 82.69 74 ALA A N 1
ATOM 595 C CA . ALA A 1 74 ? -7.064 7.070 17.505 1.00 82.69 74 ALA A CA 1
ATOM 596 C C . ALA A 1 74 ? -7.713 8.464 17.582 1.00 82.69 74 ALA A C 1
ATOM 598 O O . ALA A 1 74 ? -7.507 9.286 16.686 1.00 82.69 74 ALA A O 1
ATOM 599 N N . GLN A 1 75 ? -8.524 8.701 18.619 1.00 82.50 75 GLN A N 1
ATOM 600 C CA . GLN A 1 75 ? -9.242 9.955 18.863 1.00 82.50 75 GLN A CA 1
ATOM 601 C C . GLN A 1 75 ? -8.439 10.949 19.703 1.00 82.50 75 GLN A C 1
ATOM 603 O O . GLN A 1 75 ? -8.593 12.159 19.536 1.00 82.50 75 GLN A O 1
ATOM 608 N N . GLN A 1 76 ? -7.600 10.464 20.615 1.00 78.06 76 GLN A N 1
ATOM 609 C CA . GLN A 1 76 ? -6.682 11.311 21.354 1.00 78.06 76 GLN A CA 1
ATOM 610 C C . GLN A 1 76 ? -5.631 11.855 20.383 1.00 78.06 76 GLN A C 1
ATOM 612 O O . GLN A 1 76 ? -5.075 11.128 19.565 1.00 78.06 76 GLN A O 1
ATOM 617 N N . GLY A 1 77 ? -5.353 13.156 20.467 1.00 66.44 77 GLY A N 1
ATOM 618 C CA . GLY A 1 77 ? -4.273 13.810 19.721 1.00 66.44 77 GLY A CA 1
ATOM 619 C C . GLY A 1 77 ? -2.882 13.436 20.244 1.00 66.44 77 GLY A C 1
ATOM 620 O O . GLY A 1 77 ? -2.038 14.313 20.391 1.00 66.44 77 GLY A O 1
ATOM 621 N N . THR A 1 78 ? -2.678 12.167 20.607 1.00 67.69 78 THR A N 1
ATOM 622 C CA . THR A 1 78 ? -1.381 11.576 20.952 1.00 67.69 78 THR A CA 1
ATOM 623 C C . THR A 1 78 ? -0.448 11.591 19.740 1.00 67.69 78 THR A C 1
ATOM 625 O O . THR A 1 78 ? -0.895 11.830 18.615 1.00 67.69 78 THR A O 1
ATOM 628 N N . GLU A 1 79 ? 0.847 11.354 19.973 1.00 79.31 79 GLU A N 1
ATOM 629 C CA . GLU A 1 79 ? 1.890 11.284 18.938 1.00 79.31 79 GLU A CA 1
ATOM 630 C C . GLU A 1 79 ? 1.387 10.580 17.668 1.00 79.31 79 GLU A C 1
ATOM 632 O O . GLU A 1 79 ? 0.796 9.498 17.732 1.00 79.31 79 GLU A O 1
ATOM 637 N N . GLU A 1 80 ? 1.633 11.186 16.502 1.00 81.94 80 GLU A N 1
ATOM 638 C CA . GLU A 1 80 ? 1.119 10.722 15.203 1.00 81.94 80 GLU A CA 1
ATOM 639 C C . GLU A 1 80 ? 1.427 9.235 14.970 1.00 81.94 80 GLU A C 1
ATOM 641 O O . GLU A 1 80 ? 0.564 8.463 14.554 1.00 81.94 80 GLU A O 1
ATOM 646 N N . LYS A 1 81 ? 2.616 8.800 15.396 1.00 82.06 81 LYS A N 1
ATOM 647 C CA . LYS A 1 81 ? 3.070 7.406 15.320 1.00 82.06 81 LYS A CA 1
ATOM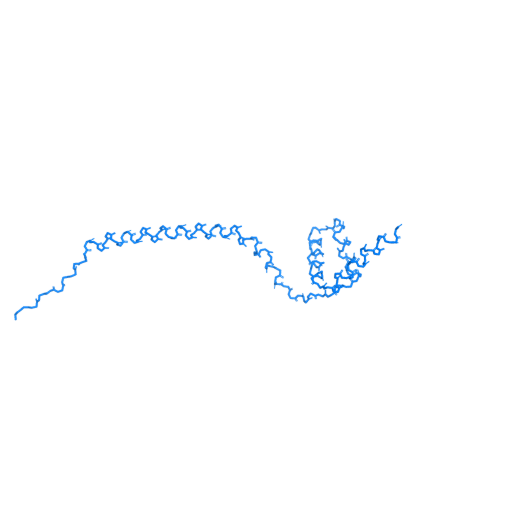 648 C C . LYS A 1 81 ? 2.248 6.441 16.175 1.00 82.06 81 LYS A C 1
ATOM 650 O O . LYS A 1 81 ? 2.077 5.283 15.802 1.00 82.06 81 LYS A O 1
ATOM 655 N N . GLU A 1 82 ? 1.767 6.864 17.340 1.00 81.56 82 GLU A N 1
ATOM 656 C CA . GLU A 1 82 ? 0.944 6.025 18.221 1.00 81.56 82 GLU A CA 1
ATOM 657 C C . GLU A 1 82 ? -0.473 5.886 17.671 1.00 81.56 82 GLU A C 1
ATOM 659 O O . GLU A 1 82 ? -1.030 4.785 17.651 1.00 81.56 82 GLU A O 1
ATOM 664 N N . ARG A 1 83 ? -1.010 6.982 17.127 1.00 84.25 83 ARG A N 1
ATOM 665 C CA . ARG A 1 83 ? -2.286 6.988 16.412 1.00 84.25 83 ARG A CA 1
ATOM 666 C C . ARG A 1 83 ? -2.249 6.069 15.193 1.00 84.25 83 ARG A C 1
ATOM 668 O O . ARG A 1 83 ? -3.155 5.257 15.012 1.00 84.25 83 ARG A O 1
ATOM 675 N N . GLU A 1 84 ? -1.204 6.158 14.375 1.00 84.62 84 GLU A N 1
ATOM 676 C CA . GLU A 1 84 ? -1.016 5.282 13.214 1.00 84.62 84 GLU A CA 1
ATOM 677 C C . GLU A 1 84 ? -0.963 3.808 13.622 1.00 84.62 84 GLU A C 1
ATOM 679 O O . GLU A 1 84 ? -1.682 2.981 13.059 1.00 84.62 84 GLU A O 1
ATOM 684 N N . ARG A 1 85 ? -0.189 3.472 14.662 1.00 84.50 85 ARG A N 1
ATOM 685 C CA . ARG A 1 85 ? -0.107 2.100 15.189 1.00 84.50 85 ARG A CA 1
ATOM 686 C C . ARG A 1 85 ? -1.457 1.588 15.687 1.00 84.50 85 ARG A C 1
ATOM 688 O O . ARG A 1 85 ? -1.804 0.435 15.416 1.00 84.50 85 ARG A O 1
ATOM 695 N N . ALA A 1 86 ? -2.229 2.424 16.382 1.00 85.31 86 ALA A N 1
ATOM 696 C CA . ALA A 1 86 ? -3.566 2.073 16.854 1.00 85.31 86 ALA A CA 1
ATOM 697 C C . ALA A 1 86 ? -4.526 1.800 15.685 1.00 85.31 86 ALA A C 1
ATOM 699 O O . ALA A 1 86 ? -5.245 0.800 15.699 1.00 85.31 86 ALA A O 1
ATOM 700 N N . LEU A 1 87 ? -4.491 2.631 14.639 1.00 86.56 87 LEU A N 1
ATOM 701 C CA . LEU A 1 87 ? -5.319 2.461 13.442 1.00 86.56 87 LEU A CA 1
ATOM 702 C C . LEU A 1 87 ? -4.940 1.216 12.634 1.00 86.56 87 LEU A C 1
ATOM 704 O O . LEU A 1 87 ? -5.829 0.494 12.184 1.00 86.56 87 LEU A O 1
ATOM 708 N N . VAL A 1 88 ? -3.646 0.926 12.475 1.00 87.50 88 VAL A N 1
ATOM 709 C CA . VAL A 1 88 ? -3.178 -0.298 11.802 1.00 87.50 88 VAL A CA 1
ATOM 710 C C . VAL A 1 88 ? -3.622 -1.539 12.579 1.00 87.50 88 VAL A C 1
ATOM 712 O O . VAL A 1 88 ? -4.141 -2.485 11.984 1.00 87.50 88 VAL A O 1
ATOM 715 N N . SER A 1 89 ? -3.494 -1.516 13.907 1.00 85.44 89 SER A N 1
ATOM 716 C CA . SER A 1 89 ? -3.914 -2.619 14.783 1.00 85.44 89 SER A CA 1
ATOM 717 C C . SER A 1 89 ? -5.428 -2.844 14.722 1.00 85.44 89 SER A C 1
ATOM 719 O O . SER A 1 89 ? -5.879 -3.974 14.529 1.00 85.44 89 SER A O 1
ATOM 721 N N . LEU A 1 90 ? -6.217 -1.766 14.782 1.00 85.81 90 LEU A N 1
ATOM 722 C CA . LEU A 1 90 ? -7.673 -1.819 14.653 1.00 85.81 90 LEU A CA 1
ATOM 723 C C . LEU A 1 90 ? -8.102 -2.332 13.271 1.00 85.81 90 LEU A C 1
ATOM 725 O O . LEU A 1 90 ? -8.974 -3.194 13.180 1.00 85.81 90 LEU A O 1
ATOM 729 N N . ARG A 1 91 ? -7.461 -1.861 12.191 1.00 85.81 91 ARG A N 1
ATOM 730 C CA . ARG A 1 91 ? -7.737 -2.320 10.821 1.00 85.81 91 ARG A CA 1
ATOM 731 C C . ARG A 1 91 ? -7.500 -3.819 10.673 1.00 85.81 91 ARG A C 1
ATOM 733 O O . ARG A 1 91 ? -8.307 -4.482 10.033 1.00 85.81 91 ARG A O 1
ATOM 740 N N . ARG A 1 92 ? -6.412 -4.344 11.248 1.00 85.62 92 ARG A N 1
ATOM 741 C CA . ARG A 1 92 ? -6.089 -5.781 11.234 1.00 85.62 92 ARG A CA 1
ATOM 742 C C . ARG A 1 92 ? -7.118 -6.591 12.021 1.00 85.62 92 ARG A C 1
ATOM 744 O O . ARG A 1 92 ? -7.633 -7.568 11.494 1.00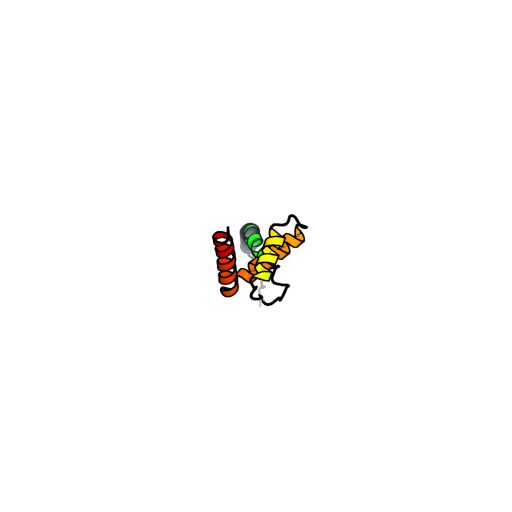 85.62 92 ARG A O 1
ATOM 751 N N . GLY A 1 93 ? -7.491 -6.150 13.223 1.00 84.50 93 GLY A N 1
ATOM 752 C CA . GLY A 1 93 ? -8.522 -6.821 14.020 1.00 84.50 93 GLY A CA 1
ATOM 753 C C . GLY A 1 93 ? -9.884 -6.868 13.321 1.00 84.50 93 GLY A C 1
ATOM 754 O O . GLY A 1 93 ? -10.538 -7.909 13.321 1.00 84.50 93 GLY A O 1
ATOM 755 N N . LEU A 1 94 ? -10.279 -5.780 12.649 1.00 84.50 94 LEU A N 1
ATOM 756 C CA . LEU A 1 94 ? -11.520 -5.686 11.868 1.00 84.50 94 LEU A CA 1
ATOM 757 C C . LEU A 1 94 ? -11.529 -6.534 10.585 1.00 84.50 94 LEU A C 1
ATOM 759 O O . LEU A 1 94 ? -12.551 -6.574 9.903 1.00 84.50 94 LEU A O 1
ATOM 763 N N . GLN A 1 95 ? -10.442 -7.228 10.239 1.00 85.31 95 GLN A N 1
ATOM 764 C CA . GLN A 1 95 ? -10.476 -8.240 9.177 1.00 85.31 95 GLN A CA 1
ATOM 765 C C . GLN A 1 95 ? -11.260 -9.490 9.605 1.00 85.31 95 GLN A C 1
ATOM 767 O O . GLN A 1 95 ? -11.719 -10.238 8.744 1.00 85.31 95 GLN A O 1
ATOM 772 N N . HIS A 1 96 ? -11.448 -9.697 10.913 1.00 83.50 96 HIS A N 1
ATOM 773 C CA . HIS A 1 96 ? -12.174 -10.837 11.465 1.00 83.50 96 HIS A CA 1
ATOM 774 C C . HIS A 1 96 ? -13.658 -10.518 11.696 1.00 83.50 96 HIS A C 1
ATOM 776 O O . HIS A 1 96 ? -13.971 -9.483 12.297 1.00 83.50 96 HIS A O 1
ATOM 782 N N . PRO A 1 97 ? -14.583 -11.401 11.275 1.00 82.38 97 PRO A N 1
ATOM 783 C CA . PRO A 1 97 ? -16.018 -11.187 11.446 1.00 82.38 97 PRO A CA 1
ATOM 784 C C . PRO A 1 97 ? -16.439 -11.107 12.922 1.00 82.38 97 PRO A C 1
ATOM 786 O O . PRO A 1 97 ? -17.355 -10.358 13.250 1.00 82.38 97 PRO A O 1
ATOM 789 N N . GLU A 1 98 ? -15.752 -11.804 13.828 1.00 84.12 98 GLU A N 1
ATOM 790 C CA . GLU A 1 98 ? -16.009 -11.765 15.273 1.00 84.12 98 GLU A CA 1
ATOM 791 C C . GLU A 1 98 ? -15.708 -10.377 15.861 1.00 84.12 98 GLU A C 1
ATOM 793 O O . GLU A 1 98 ? -16.517 -9.794 16.591 1.00 84.12 98 GLU A O 1
ATOM 798 N N . THR A 1 99 ? -14.565 -9.798 15.484 1.00 84.50 99 THR A N 1
ATOM 799 C CA . THR A 1 99 ? -14.190 -8.432 15.865 1.00 84.50 99 THR A CA 1
ATOM 800 C C . THR A 1 99 ? -15.149 -7.408 15.255 1.00 84.50 99 THR A C 1
ATOM 802 O O . THR A 1 99 ? -15.519 -6.443 15.920 1.00 84.50 99 THR A O 1
ATOM 805 N N . GLN A 1 100 ? -15.592 -7.609 14.006 1.00 82.69 100 GLN A N 1
ATOM 806 C CA . GLN A 1 100 ? -16.573 -6.731 13.356 1.00 82.69 100 GLN A CA 1
ATOM 807 C C . GLN A 1 100 ? -17.917 -6.737 14.085 1.00 82.69 100 GLN A C 1
ATOM 809 O O . GLN A 1 100 ? -18.483 -5.672 14.316 1.00 82.69 100 GLN A O 1
ATOM 814 N N . GLN A 1 101 ? -18.419 -7.910 14.477 1.00 83.38 101 GLN A N 1
ATOM 815 C CA . GLN A 1 101 ? -19.655 -8.019 15.255 1.00 83.38 101 GLN A CA 1
ATOM 816 C C . GLN A 1 101 ? -19.528 -7.292 16.593 1.00 83.38 101 GLN A C 1
ATOM 818 O O . GLN A 1 101 ? -20.402 -6.506 16.946 1.00 83.38 101 GLN A O 1
ATOM 823 N N . THR A 1 102 ? -18.403 -7.470 17.283 1.00 83.44 102 THR A N 1
ATOM 824 C CA . THR A 1 102 ? -18.115 -6.792 18.556 1.00 83.44 102 THR A CA 1
ATOM 825 C C . THR A 1 102 ? -18.006 -5.269 18.377 1.00 83.44 102 THR A C 1
ATOM 827 O O . THR A 1 102 ? -18.520 -4.493 19.183 1.00 83.44 102 THR A O 1
ATOM 830 N N . PHE A 1 103 ? -17.403 -4.808 17.280 1.00 82.81 103 PHE A N 1
ATOM 831 C CA . PHE A 1 103 ? -17.321 -3.391 16.921 1.00 82.81 103 PHE A CA 1
ATOM 832 C C . PHE A 1 103 ? -18.700 -2.786 16.609 1.00 82.81 103 PHE A C 1
ATOM 834 O O . PHE A 1 103 ? -19.041 -1.696 17.071 1.00 82.81 103 PHE A O 1
ATOM 841 N N . ILE A 1 104 ? -19.529 -3.497 15.845 1.00 81.81 104 ILE A N 1
ATOM 842 C CA . ILE A 1 104 ? -20.887 -3.055 15.513 1.00 81.81 104 ILE A CA 1
ATOM 843 C C . ILE A 1 104 ? -21.756 -3.042 16.774 1.00 81.81 104 ILE A C 1
ATOM 845 O O . ILE A 1 104 ? -22.450 -2.063 17.019 1.00 81.81 104 ILE A O 1
ATOM 849 N N . TRP A 1 105 ? -21.685 -4.069 17.620 1.00 77.69 105 TRP A N 1
ATOM 850 C CA . TRP A 1 105 ? -22.426 -4.092 18.881 1.00 77.69 105 TRP A CA 1
ATOM 851 C C . TRP A 1 105 ? -21.993 -2.989 19.836 1.00 77.69 105 TRP A C 1
ATOM 853 O O . TRP A 1 105 ? -22.854 -2.292 20.356 1.00 77.69 105 TRP A O 1
ATOM 863 N N . SER A 1 106 ? -20.694 -2.754 20.013 1.00 69.19 106 SER A N 1
ATOM 864 C CA . SER A 1 106 ? -20.221 -1.652 20.860 1.00 69.19 106 SER A CA 1
ATOM 865 C C . SER A 1 106 ? -20.627 -0.277 20.312 1.00 69.19 106 SER A C 1
ATOM 867 O O . SER A 1 106 ? -21.090 0.566 21.076 1.00 69.19 10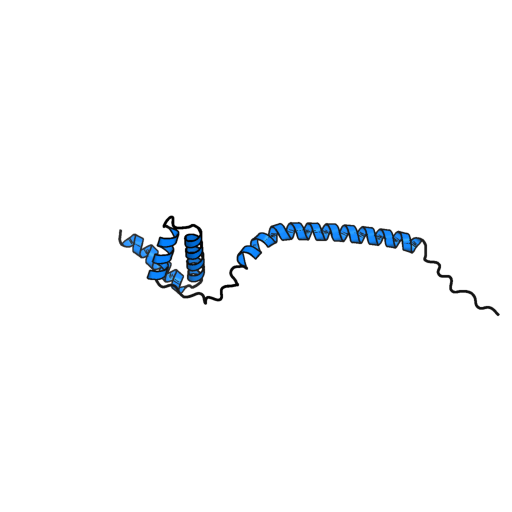6 SER A O 1
ATOM 869 N N . SER A 1 107 ? -20.553 -0.047 18.995 1.00 61.19 107 SER A N 1
ATOM 870 C CA . SER A 1 107 ? -20.998 1.219 18.382 1.00 61.19 107 SER A CA 1
ATOM 871 C C . SER A 1 107 ? -22.515 1.438 18.453 1.00 61.19 107 SER A C 1
ATOM 873 O O . SER A 1 107 ? -22.956 2.561 18.698 1.00 61.19 107 SER A O 1
ATOM 875 N N . VAL A 1 108 ? -23.321 0.382 18.307 1.00 57.38 108 VAL A N 1
ATOM 876 C CA . VAL A 1 108 ? -24.783 0.447 18.470 1.00 57.38 108 VAL A CA 1
ATOM 877 C C . VAL A 1 108 ? -25.163 0.618 19.945 1.00 57.38 108 VAL A C 1
ATOM 879 O O . VAL A 1 108 ? -26.037 1.425 20.247 1.00 57.38 108 VAL A O 1
ATOM 882 N N . CYS A 1 109 ? -24.482 -0.044 20.884 1.00 46.75 109 CYS A N 1
ATOM 883 C CA . CYS A 1 109 ? -24.723 0.121 22.321 1.00 46.75 109 CYS A CA 1
ATOM 884 C C . CYS A 1 109 ? -24.414 1.543 22.816 1.00 46.75 109 CYS A C 1
ATOM 886 O O . CYS A 1 109 ? -25.153 2.060 23.649 1.00 46.75 109 CYS A O 1
ATOM 888 N N . ILE A 1 110 ? -23.392 2.215 22.271 1.00 53.31 110 ILE A N 1
ATOM 889 C CA . ILE A 1 110 ? -23.101 3.620 22.613 1.00 53.31 110 ILE A CA 1
ATOM 890 C C . ILE A 1 110 ? -24.260 4.549 22.200 1.00 53.31 110 ILE A C 1
ATOM 892 O O . ILE A 1 110 ? -24.507 5.534 22.885 1.00 53.31 110 ILE A O 1
ATOM 896 N N . HIS A 1 111 ? -25.005 4.226 21.135 1.00 50.81 111 HIS A N 1
ATOM 897 C CA . HIS A 1 111 ? -26.151 5.025 20.677 1.00 50.81 111 HIS A CA 1
ATOM 898 C C . HIS A 1 111 ? -27.455 4.761 21.454 1.00 50.81 111 HIS A C 1
ATOM 900 O O . HIS A 1 111 ? -28.336 5.610 21.457 1.00 50.81 111 HIS A O 1
ATOM 906 N N . TRP A 1 112 ? -27.602 3.601 22.104 1.00 36.91 112 TRP A N 1
ATOM 907 C CA . TRP A 1 112 ? -28.803 3.252 22.886 1.00 36.91 112 TRP A CA 1
ATOM 908 C C . TRP A 1 112 ? -28.704 3.606 24.380 1.00 36.91 112 TRP A C 1
ATOM 910 O O . TRP A 1 112 ? -29.702 3.515 25.091 1.00 36.91 112 TRP A O 1
ATOM 920 N N . VAL A 1 113 ? -27.515 3.977 24.869 1.00 45.53 113 VAL A N 1
ATOM 921 C CA . VAL A 1 113 ? -27.254 4.305 26.287 1.00 45.53 113 VAL A CA 1
ATOM 922 C C . VAL A 1 113 ? -27.144 5.825 26.538 1.00 45.53 113 VAL A C 1
ATOM 924 O O . VAL A 1 113 ? -27.008 6.252 27.684 1.00 45.53 113 VAL A O 1
ATOM 927 N N . THR A 1 114 ? -27.269 6.656 25.500 1.00 43.59 114 THR A N 1
ATOM 928 C CA . THR A 1 114 ? -27.445 8.122 25.600 1.00 43.59 114 THR A CA 1
ATOM 929 C C . THR A 1 114 ? -28.866 8.536 25.273 1.00 43.59 114 THR A C 1
ATOM 931 O O . THR A 1 114 ? -29.408 9.392 26.005 1.00 43.59 114 THR A O 1
#

pLDDT: mean 72.46, std 16.68, range [36.91, 95.19]

Foldseek 3Di:
DDDDDDDPPPPPVNVVVVVVVVVVVVVVVVVVVVVVVVVCVVCVVPVVVVVVVPDPDPLDQDALVLLVVLVVQLVPPPDPVSNVVSVVNNVSNCVDPNSVVRVVVVVVVVVVVD

Sequence (114 aa):
MWSGRQGRLRPVGCVVEELRCRRREREAALRKARREQQLISKRLLRDDASEEAEGGCVAMILGETEIQHFLRLAQQGTEEKERERALVSLRRGLQHPETQQTFIWSSVCIHWVT

Secondary structure (DSSP, 8-state):
-----------HHHHHHHHHHHHHHHHHHHHHHHHHHHHHHHHHHHHTTTTT-S-----PPPPHHHHHHHHHHHHS---HHHHHHHHHHHHHHTTSHHHHHHHHHHHHHHHH--

Radius of gyration: 32.0 Å; chains: 1; bounding box: 73×41×85 Å

InterPro domains:
  IPR002652 Importin-alpha, importin-beta-binding domain [PS51214] (1-52)

Organism: Lynx canadensis (NCBI:txid61383)